Protein AF-A0AAJ7J2V9-F1 (afdb_monomer_lite)

Foldseek 3Di:
DDDDDPFDDDDDPPDDFDWDAQADDPDDPDDDADPDDDDDDDPPCLVPAFKDWDFDFDDDPVVSVVRNPDSTDGPPDPPDDDTRRDHTRDMDGPPPD

Radius of gyration: 14.44 Å; chains: 1; bounding box: 36×29×37 Å

Sequence (97 aa):
MGLWITLQVRLTKGQDTFWCHVLKMPNIDHKHHVVKYEPVIQPGSQDYLHHMTLFECRGDQAQLESAAKTSGRVCYQPNQPSLPCNTIAAIWGLGSE

pLDDT: mean 85.36, std 10.54, range [38.97, 94.81]

InterPro domains:
  IPR000323 Copper type II, ascorbate-dependent monooxygenase, N-terminal [PF01082] (8-97)
  IPR000945 Dopamine beta-hydroxylase-like [PTHR10157] (15-97)
  IPR008977 PHM/PNGase F domain superfamily [SSF49742] (11-96)
  IPR020611 Copper type II, ascorbate-dependent monooxygenase, histidine-cluster-1 conserved site [PS00084] (50-57)
  IPR028460 Tyramine beta-hydroxylase/Dopamine beta-hydroxylase [PR00767] (18-38)
  IPR028460 Tyramine beta-hydroxylase/Dopamine beta-hydroxylase [PR00767] (40-58)
  IPR028460 Tyramine beta-hydroxylase/Dopamine beta-hydroxylase [PR00767] (88-97)
  IPR036939 Copper type II, ascorbate-dependent monooxygenase, N-terminal domain superfamily [G3DSA:2.60.120.310] (4-97)

Organism: NCBI:txid156304

Structure (mmCIF, N/CA/C/O backbone):
data_AF-A0AAJ7J2V9-F1
#
_entry.id   AF-A0AAJ7J2V9-F1
#
loop_
_atom_site.group_PDB
_atom_site.id
_atom_site.type_symbol
_atom_site.label_atom_id
_atom_site.label_alt_id
_atom_site.label_comp_id
_atom_site.label_asym_id
_atom_site.label_entity_id
_atom_site.label_seq_id
_atom_site.pdbx_PDB_ins_code
_atom_site.Cartn_x
_atom_site.Cartn_y
_atom_site.Cartn_z
_atom_site.occupancy
_atom_site.B_iso_or_equiv
_atom_site.auth_seq_id
_atom_site.auth_comp_id
_atom_site.auth_asym_id
_atom_site.auth_atom_id
_atom_site.pdbx_PDB_model_num
ATOM 1 N N . MET A 1 1 ? -4.340 -17.680 -7.493 1.00 38.97 1 MET A N 1
ATOM 2 C CA . MET A 1 1 ? -3.153 -17.649 -6.613 1.00 38.97 1 MET A CA 1
ATOM 3 C C . MET A 1 1 ? -3.248 -16.358 -5.808 1.00 38.97 1 MET A C 1
ATOM 5 O O . MET A 1 1 ? -2.973 -15.302 -6.352 1.00 38.97 1 MET A O 1
ATOM 9 N N . GLY A 1 2 ? -3.826 -16.413 -4.605 1.00 48.09 2 GLY A N 1
ATOM 10 C CA . GLY A 1 2 ? -4.054 -15.226 -3.769 1.00 48.09 2 GLY A CA 1
ATOM 11 C C . GLY A 1 2 ? -2.834 -14.927 -2.900 1.00 48.09 2 GLY A C 1
ATOM 12 O O . GLY A 1 2 ? -2.221 -15.855 -2.374 1.00 48.09 2 GLY A O 1
ATOM 13 N N . LEU A 1 3 ? -2.474 -13.652 -2.767 1.00 56.59 3 LEU A N 1
ATOM 14 C CA . LEU A 1 3 ? -1.482 -13.177 -1.802 1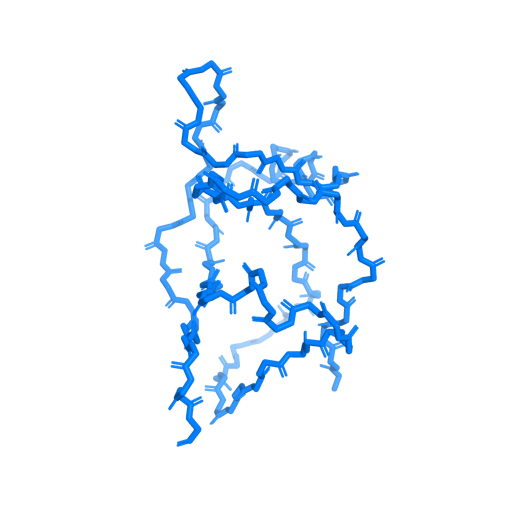.00 56.59 3 LEU A CA 1
ATOM 15 C C . LEU A 1 3 ? -2.170 -13.046 -0.437 1.00 56.59 3 LEU A C 1
ATOM 17 O O . LEU A 1 3 ? -2.819 -12.043 -0.159 1.00 56.59 3 LEU A O 1
ATOM 21 N N . TRP A 1 4 ? -2.067 -14.079 0.398 1.00 53.44 4 TRP A N 1
ATOM 22 C CA . TRP A 1 4 ? -2.611 -14.061 1.757 1.00 53.44 4 TRP A CA 1
ATOM 23 C C . TRP A 1 4 ? -1.554 -13.531 2.727 1.00 53.44 4 TRP A C 1
ATOM 25 O O . TRP A 1 4 ? -0.509 -14.153 2.912 1.00 53.44 4 TRP A O 1
ATOM 35 N N . ILE A 1 5 ? -1.820 -12.386 3.355 1.00 60.81 5 ILE A N 1
ATOM 36 C CA . ILE A 1 5 ? -0.976 -11.840 4.422 1.00 60.81 5 ILE A CA 1
ATOM 37 C C . ILE A 1 5 ? -1.516 -12.380 5.753 1.00 60.81 5 ILE A C 1
ATOM 39 O O . ILE A 1 5 ? -2.594 -11.988 6.187 1.00 60.81 5 ILE A O 1
ATOM 43 N N . THR A 1 6 ? -0.787 -13.278 6.420 1.00 62.38 6 THR A N 1
ATOM 44 C CA . THR A 1 6 ? -1.182 -13.852 7.730 1.00 62.38 6 THR A CA 1
ATOM 45 C C . THR A 1 6 ? -0.651 -13.051 8.922 1.00 62.38 6 THR A C 1
ATOM 47 O O . THR A 1 6 ? -0.488 -13.578 10.021 1.00 62.38 6 THR A O 1
ATOM 50 N N . LEU A 1 7 ? -0.318 -11.781 8.710 1.00 69.62 7 LEU A N 1
ATOM 51 C CA . LEU A 1 7 ? 0.295 -10.942 9.725 1.00 69.62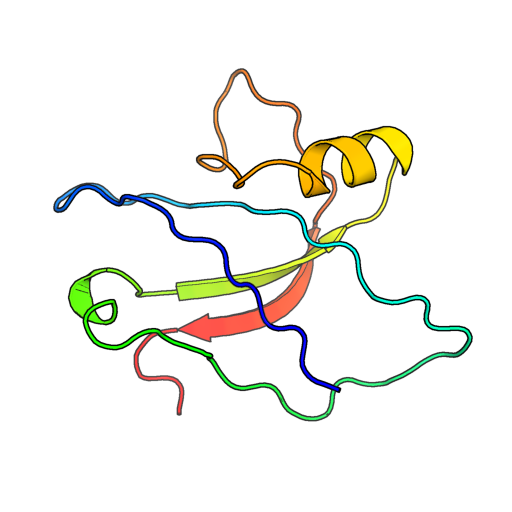 7 LEU A CA 1
ATOM 52 C C . LEU A 1 7 ? -0.764 -10.372 10.677 1.00 69.62 7 LEU A C 1
ATOM 54 O O . LEU A 1 7 ? -1.729 -9.748 10.241 1.00 69.62 7 LEU A O 1
ATOM 58 N N . GLN A 1 8 ? -0.542 -10.531 11.981 1.00 76.38 8 GLN A N 1
ATOM 59 C CA . GLN A 1 8 ? -1.350 -9.893 13.017 1.00 76.38 8 GLN A CA 1
ATOM 60 C C . GLN A 1 8 ? -0.639 -8.655 13.561 1.00 76.38 8 GLN A C 1
ATOM 62 O O . GLN A 1 8 ? 0.544 -8.700 13.899 1.00 76.38 8 GLN A O 1
ATOM 67 N N . VAL A 1 9 ? -1.378 -7.555 13.673 1.00 80.94 9 VAL A N 1
ATOM 68 C CA . VAL A 1 9 ? -0.886 -6.277 14.197 1.00 80.94 9 VAL A CA 1
ATOM 69 C C . VAL A 1 9 ? -1.805 -5.840 15.330 1.00 80.94 9 VAL A C 1
ATOM 71 O O . VAL A 1 9 ? -3.019 -6.017 15.258 1.00 80.94 9 VAL A O 1
ATOM 74 N N . ARG A 1 10 ? -1.230 -5.281 16.399 1.00 80.06 10 ARG A N 1
ATOM 75 C CA . ARG A 1 10 ? -2.002 -4.692 17.497 1.00 80.06 10 ARG A CA 1
ATOM 76 C C . ARG A 1 10 ? -2.192 -3.207 17.228 1.00 80.06 10 ARG A C 1
ATOM 78 O O . ARG A 1 10 ? -1.214 -2.466 17.208 1.00 80.06 10 ARG A O 1
ATOM 85 N N . LEU A 1 11 ? -3.440 -2.796 17.042 1.00 76.50 11 LEU A N 1
ATOM 86 C CA . LEU A 1 11 ? -3.815 -1.397 16.858 1.00 76.50 11 LEU A CA 1
ATOM 87 C C . LEU A 1 11 ? -4.423 -0.841 18.148 1.00 76.50 11 LEU A C 1
ATOM 89 O O . LEU A 1 11 ? -5.162 -1.529 18.854 1.00 76.50 11 LEU A O 1
ATOM 93 N N . THR A 1 12 ? -4.107 0.411 18.461 1.00 73.69 12 THR A N 1
ATOM 94 C CA . THR A 1 12 ? -4.691 1.144 19.589 1.00 73.69 12 THR A CA 1
ATOM 95 C C . THR A 1 12 ? -5.892 1.953 19.119 1.00 73.69 12 THR A C 1
ATOM 97 O O . THR A 1 12 ? -5.811 2.669 18.124 1.00 73.69 12 THR A O 1
ATOM 100 N N . LYS A 1 13 ? -7.009 1.873 19.846 1.00 68.12 13 LYS A N 1
ATOM 101 C CA . LYS A 1 13 ? -8.217 2.650 19.541 1.00 68.12 13 LYS A CA 1
ATOM 102 C C . LYS A 1 13 ? -7.997 4.135 19.871 1.00 68.12 13 LYS A C 1
ATOM 104 O O . LYS A 1 13 ? -7.497 4.442 20.949 1.00 68.12 13 LYS A O 1
ATOM 109 N N . GLY A 1 14 ? -8.409 5.037 18.975 1.00 68.56 14 GLY A N 1
ATOM 110 C CA . GLY A 1 14 ? -8.429 6.490 19.215 1.00 68.56 14 GLY A CA 1
ATOM 111 C C . GLY A 1 14 ? -7.256 7.295 18.641 1.00 68.56 14 GLY A C 1
ATOM 112 O O . GLY A 1 14 ? -7.201 8.498 18.875 1.00 68.56 14 GLY A O 1
ATOM 113 N N . GLN A 1 15 ? -6.342 6.671 17.893 1.00 73.50 15 GLN A N 1
ATOM 114 C CA . GLN A 1 15 ? -5.330 7.383 17.107 1.00 73.50 15 GLN A CA 1
ATOM 115 C C . GLN A 1 15 ? -5.287 6.862 15.674 1.00 73.50 15 GLN A C 1
ATOM 117 O O . GLN A 1 15 ? -5.234 5.649 15.454 1.00 73.50 15 GLN A O 1
ATOM 122 N N . ASP A 1 16 ? -5.247 7.786 14.715 1.00 83.19 16 ASP A N 1
ATOM 123 C CA . ASP A 1 16 ? -5.063 7.455 13.306 1.00 83.19 16 ASP A CA 1
ATOM 124 C C . ASP A 1 16 ? -3.675 6.845 13.109 1.00 83.19 16 ASP A C 1
ATOM 126 O O . ASP A 1 16 ? -2.6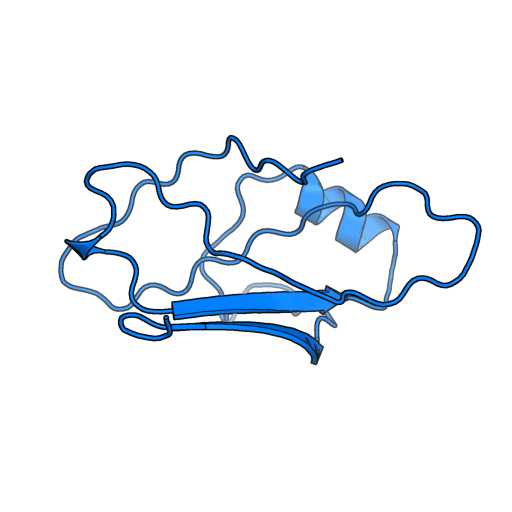45 7.508 13.238 1.00 83.19 16 ASP A O 1
ATOM 130 N N . THR A 1 17 ? -3.648 5.544 12.828 1.00 87.94 17 THR A N 1
ATOM 131 C CA . THR A 1 17 ? -2.412 4.786 12.639 1.00 87.94 17 THR A CA 1
ATOM 132 C C . THR A 1 17 ? -2.332 4.297 11.205 1.00 87.94 17 THR A C 1
ATOM 134 O O . THR A 1 17 ? -3.121 3.459 10.777 1.00 87.94 17 THR A O 1
ATOM 137 N N . PHE A 1 18 ? -1.327 4.770 10.473 1.00 89.31 18 PHE A N 1
ATOM 138 C CA . PHE A 1 18 ? -0.978 4.219 9.170 1.00 89.31 18 PHE A CA 1
ATOM 139 C C . PHE A 1 18 ? 0.040 3.102 9.378 1.00 89.31 18 PHE A C 1
ATOM 141 O O . PHE A 1 18 ? 1.154 3.361 9.836 1.00 89.31 18 PHE A O 1
ATOM 148 N N . TRP A 1 19 ? -0.334 1.861 9.069 1.00 90.88 19 TRP A N 1
ATOM 149 C CA . TRP A 1 19 ? 0.565 0.711 9.156 1.00 90.88 19 TRP A CA 1
ATOM 150 C C . TRP A 1 19 ? 1.063 0.300 7.771 1.00 90.88 19 TRP A C 1
ATOM 152 O O . TRP A 1 19 ? 0.272 0.007 6.879 1.00 90.88 19 TRP A O 1
ATOM 162 N N . CYS A 1 20 ? 2.382 0.251 7.603 1.00 91.38 20 CYS A N 1
ATOM 163 C CA . CYS A 1 20 ? 3.049 -0.098 6.356 1.00 91.38 20 CYS A CA 1
ATOM 164 C C . CYS A 1 20 ? 3.767 -1.432 6.514 1.00 91.38 20 CYS A C 1
ATOM 166 O O . CYS A 1 20 ? 4.635 -1.581 7.376 1.00 91.38 20 CYS A O 1
ATOM 168 N N . HIS A 1 21 ? 3.469 -2.377 5.631 1.00 91.69 21 HIS A N 1
ATOM 169 C CA . HIS A 1 21 ? 4.165 -3.653 5.538 1.00 91.69 21 HIS A CA 1
ATOM 170 C C . HIS A 1 21 ? 4.581 -3.894 4.087 1.00 91.69 21 HIS A C 1
ATOM 172 O O . HIS A 1 21 ? 3.793 -3.691 3.165 1.00 91.69 21 HIS A O 1
ATOM 178 N N . VAL A 1 22 ? 5.835 -4.298 3.893 1.00 92.25 22 VAL A N 1
ATOM 179 C CA . VAL A 1 22 ? 6.353 -4.661 2.573 1.00 92.25 22 VAL A CA 1
ATOM 180 C C . VAL A 1 22 ? 6.113 -6.144 2.374 1.00 92.25 22 VAL A C 1
ATOM 182 O O . VAL A 1 22 ? 6.443 -6.943 3.240 1.00 92.25 22 VAL A O 1
ATOM 185 N N . LEU A 1 23 ? 5.592 -6.509 1.213 1.00 91.56 23 LEU A N 1
ATOM 186 C CA . LEU A 1 23 ? 5.417 -7.896 0.811 1.00 91.56 23 LEU A CA 1
ATOM 187 C C . LEU A 1 23 ? 6.204 -8.158 -0.468 1.00 91.56 23 LEU A C 1
ATOM 189 O O . LEU A 1 23 ? 6.241 -7.326 -1.375 1.00 91.56 23 LEU A O 1
ATOM 193 N N . LYS A 1 24 ? 6.852 -9.323 -0.535 1.00 88.88 24 LYS A N 1
ATOM 194 C CA . LYS A 1 24 ? 7.536 -9.761 -1.749 1.00 88.88 24 LYS A CA 1
ATOM 195 C C . LYS A 1 24 ? 6.497 -10.333 -2.705 1.00 88.88 24 LYS A C 1
ATOM 197 O O . LYS A 1 24 ? 5.821 -11.307 -2.380 1.00 88.88 24 LYS A O 1
ATOM 202 N N . MET A 1 25 ? 6.387 -9.727 -3.882 1.00 86.38 25 MET A N 1
ATOM 203 C CA . MET A 1 25 ? 5.600 -10.301 -4.967 1.00 86.38 25 MET A CA 1
ATOM 204 C C . MET A 1 25 ? 6.196 -11.654 -5.384 1.00 86.38 25 MET A C 1
ATOM 206 O O . MET A 1 25 ? 7.423 -11.804 -5.367 1.00 86.38 25 MET A O 1
ATOM 210 N N . PRO A 1 26 ? 5.361 -12.644 -5.751 1.00 87.00 26 PRO A N 1
ATOM 211 C CA . PRO A 1 26 ? 5.858 -13.883 -6.332 1.00 87.00 26 PRO A CA 1
ATOM 212 C C . PRO A 1 26 ? 6.675 -13.578 -7.590 1.00 87.00 26 PRO A C 1
ATOM 214 O O . PRO A 1 26 ? 6.463 -12.556 -8.246 1.00 87.00 26 PRO A O 1
ATOM 217 N N . ASN A 1 27 ? 7.599 -14.475 -7.936 1.00 87.00 27 ASN A N 1
ATOM 218 C CA . ASN A 1 27 ? 8.344 -14.340 -9.181 1.00 87.00 27 ASN A CA 1
ATOM 219 C C . ASN A 1 27 ? 7.365 -14.436 -10.354 1.00 87.00 27 ASN A C 1
ATOM 221 O O . ASN A 1 27 ? 6.712 -15.459 -10.549 1.00 87.00 27 ASN A O 1
ATOM 225 N N . ILE A 1 28 ? 7.276 -13.342 -11.098 1.00 86.44 28 ILE A N 1
ATOM 226 C CA . ILE A 1 28 ? 6.456 -13.182 -12.287 1.00 86.44 28 ILE A CA 1
ATOM 227 C C . ILE A 1 28 ? 7.432 -13.010 -13.452 1.00 86.44 28 ILE A C 1
ATOM 229 O O . ILE A 1 28 ? 8.221 -12.067 -13.469 1.00 86.44 28 ILE A O 1
ATOM 233 N N . ASP A 1 29 ? 7.407 -13.937 -14.401 1.00 92.88 29 ASP A N 1
ATOM 234 C CA . ASP A 1 29 ? 8.327 -14.006 -15.542 1.00 92.88 29 ASP A CA 1
ATOM 235 C C . ASP A 1 29 ? 7.799 -13.290 -16.799 1.00 92.88 29 ASP A C 1
ATOM 237 O O . ASP A 1 29 ? 8.528 -13.126 -17.776 1.00 92.88 29 ASP A O 1
ATOM 241 N N . HIS A 1 30 ? 6.555 -12.806 -16.770 1.00 93.19 30 HIS A N 1
ATOM 242 C CA . HIS A 1 30 ? 5.941 -12.041 -17.853 1.00 93.19 30 HIS A CA 1
ATOM 243 C C . HIS A 1 30 ? 4.947 -10.993 -17.337 1.00 93.19 30 HIS A C 1
ATOM 245 O O . HIS A 1 30 ? 4.512 -11.008 -16.192 1.00 93.19 30 HIS A O 1
ATOM 251 N N . LYS A 1 31 ? 4.573 -10.027 -18.178 1.00 92.25 31 LYS A N 1
ATOM 252 C CA . LYS A 1 31 ? 3.668 -8.943 -17.770 1.00 92.25 31 LYS A CA 1
ATOM 253 C C . LYS A 1 31 ? 2.237 -9.459 -17.560 1.00 92.25 31 LYS A C 1
ATOM 255 O O . LYS A 1 31 ? 1.653 -10.033 -18.475 1.00 92.25 31 LYS A O 1
ATOM 260 N N . HIS A 1 32 ? 1.640 -9.135 -16.412 1.00 91.31 32 HIS A N 1
ATOM 261 C CA . HIS A 1 32 ? 0.217 -9.355 -16.133 1.00 91.31 32 HIS A CA 1
ATOM 262 C C . HIS A 1 32 ? -0.525 -8.037 -15.897 1.00 91.31 32 HIS A C 1
ATOM 264 O O . HIS A 1 32 ? 0.071 -7.036 -15.501 1.00 91.31 32 HIS A O 1
ATOM 270 N N . HIS A 1 33 ? -1.843 -8.064 -16.096 1.00 93.12 33 HIS A N 1
ATOM 271 C CA . HIS A 1 33 ? -2.750 -6.997 -15.680 1.00 93.12 33 HIS A CA 1
ATOM 272 C C . HIS A 1 33 ? -3.612 -7.491 -14.517 1.00 93.12 33 HIS A C 1
ATOM 274 O O . HIS A 1 33 ? -4.220 -8.559 -14.599 1.00 93.12 33 HIS A O 1
ATOM 280 N N . VAL A 1 34 ? -3.678 -6.708 -13.442 1.00 91.06 34 VAL A N 1
ATOM 281 C CA . VAL A 1 34 ? -4.642 -6.930 -12.361 1.00 91.06 34 VAL A CA 1
ATOM 282 C C . VAL A 1 34 ? -6.010 -6.480 -12.870 1.00 91.06 34 VAL A C 1
ATOM 284 O O . VAL A 1 34 ? -6.204 -5.304 -13.151 1.00 91.06 34 VAL A O 1
ATOM 287 N N . VAL A 1 35 ? -6.941 -7.420 -13.028 1.00 94.38 35 VAL A N 1
ATOM 288 C CA . VAL A 1 35 ? -8.293 -7.148 -13.562 1.00 94.38 35 VAL A CA 1
ATOM 289 C C . VAL A 1 35 ? -9.366 -7.051 -12.477 1.00 94.38 35 VAL A C 1
ATOM 291 O O . VAL A 1 35 ? -10.451 -6.541 -12.728 1.00 94.38 35 VAL A O 1
ATOM 294 N N . LYS A 1 36 ? -9.072 -7.555 -11.276 1.00 92.06 36 LYS A N 1
ATOM 295 C CA . LYS A 1 36 ? -9.947 -7.511 -10.104 1.00 92.06 36 LYS A CA 1
ATOM 296 C C . LYS A 1 36 ? -9.095 -7.5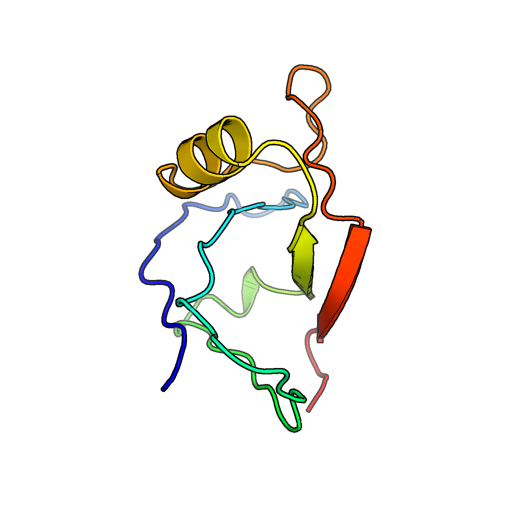48 -8.838 1.00 92.06 36 LYS A C 1
ATOM 298 O O . LYS A 1 36 ? -8.076 -8.236 -8.801 1.00 92.06 36 LYS A O 1
ATOM 303 N N . TYR A 1 37 ? -9.550 -6.853 -7.806 1.00 91.88 37 TYR A N 1
ATOM 304 C CA . TYR A 1 37 ? -9.068 -6.976 -6.437 1.00 91.88 37 TYR A CA 1
ATOM 305 C C . TYR A 1 37 ? -10.265 -6.922 -5.484 1.00 91.88 37 TYR A C 1
ATOM 307 O O . TYR A 1 37 ? -11.319 -6.398 -5.838 1.00 91.88 37 TYR A O 1
ATOM 315 N N . GLU A 1 38 ? -10.107 -7.481 -4.291 1.00 90.88 38 GLU A N 1
ATOM 316 C CA . GLU A 1 38 ? -11.095 -7.408 -3.217 1.00 90.88 38 GLU A CA 1
ATOM 317 C C . GLU A 1 38 ? -10.364 -7.314 -1.871 1.00 90.88 38 GLU A C 1
ATOM 319 O O . GLU A 1 38 ? -9.250 -7.838 -1.742 1.00 90.88 38 GLU A O 1
ATOM 324 N N . PRO A 1 39 ? -10.932 -6.613 -0.880 1.00 88.88 39 PRO A N 1
ATOM 325 C CA . PRO A 1 39 ? -10.344 -6.550 0.447 1.00 88.88 39 PRO A CA 1
ATOM 326 C C . PRO A 1 39 ? -10.484 -7.904 1.158 1.00 88.88 39 PRO A C 1
ATOM 328 O O . PRO A 1 39 ? -11.543 -8.526 1.143 1.00 88.88 39 PRO A O 1
ATOM 331 N N . VAL A 1 40 ? -9.431 -8.341 1.849 1.00 89.62 40 VAL A N 1
ATOM 332 C CA . VAL A 1 40 ? -9.489 -9.506 2.746 1.00 89.62 40 VAL A CA 1
ATOM 333 C C . VAL A 1 40 ? -9.380 -9.002 4.180 1.00 89.62 40 VAL A C 1
ATOM 335 O O . VAL A 1 40 ? -8.299 -8.632 4.632 1.00 89.62 40 VAL A O 1
ATOM 338 N N . ILE A 1 41 ? -10.509 -8.960 4.888 1.00 87.38 41 ILE A N 1
ATOM 339 C CA . ILE A 1 41 ? -10.619 -8.353 6.221 1.00 87.38 41 ILE A CA 1
ATOM 340 C C . ILE A 1 41 ? -10.961 -9.439 7.242 1.00 87.38 41 ILE A C 1
ATOM 342 O O . ILE A 1 41 ? -11.913 -10.196 7.060 1.00 87.38 41 ILE A O 1
ATOM 346 N N . GLN A 1 42 ? -10.191 -9.517 8.331 1.00 87.44 42 GLN A N 1
ATOM 347 C CA . GLN A 1 42 ? -10.506 -10.428 9.434 1.00 87.44 42 GLN A CA 1
ATOM 348 C C . GLN A 1 42 ? -11.764 -9.955 10.185 1.00 87.44 42 GLN A C 1
ATOM 350 O O . GLN A 1 42 ? -11.884 -8.757 10.467 1.00 87.44 42 GLN A O 1
ATOM 355 N N . PRO A 1 43 ? -12.679 -10.869 10.564 1.00 86.75 43 PRO A N 1
ATOM 356 C CA . PRO A 1 43 ? -13.836 -10.520 11.385 1.00 86.75 43 PRO A CA 1
ATOM 357 C C . PRO A 1 43 ? -13.428 -9.746 12.647 1.00 86.75 43 PRO A C 1
ATOM 359 O O . PRO A 1 43 ? -12.468 -10.116 13.322 1.00 8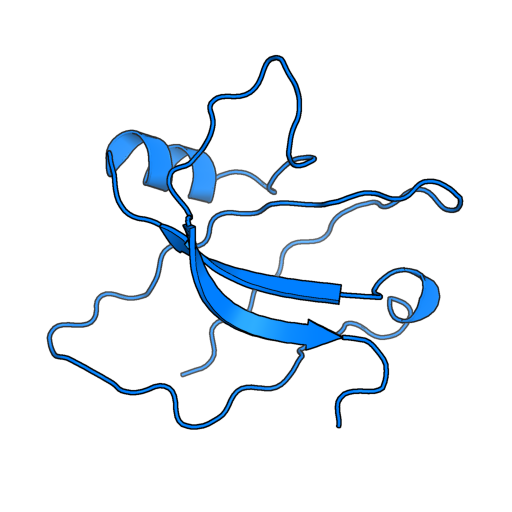6.75 43 PRO A O 1
ATOM 362 N N . GLY A 1 44 ? -14.139 -8.658 12.956 1.00 85.69 44 GLY A N 1
ATOM 363 C CA . GLY A 1 44 ? -13.849 -7.796 14.109 1.00 85.69 44 GLY A CA 1
ATOM 364 C C . GLY A 1 44 ? -12.788 -6.718 13.861 1.00 85.69 44 GLY A C 1
ATOM 365 O O . GLY A 1 44 ? -12.555 -5.889 14.735 1.00 85.69 44 GLY A O 1
ATOM 366 N N . SER A 1 45 ? -12.167 -6.678 12.675 1.00 87.00 45 SER A N 1
ATOM 367 C CA . SER A 1 45 ? -11.240 -5.600 12.285 1.00 87.00 45 SER A CA 1
ATOM 368 C C . SER A 1 45 ? -11.935 -4.407 11.614 1.00 87.00 45 SER A C 1
ATOM 370 O O . SER A 1 45 ? -11.282 -3.399 11.348 1.00 87.00 45 SER A O 1
ATOM 372 N N . GLN A 1 46 ? -13.244 -4.496 11.346 1.00 84.12 46 GLN A N 1
ATOM 373 C CA . GLN A 1 46 ? -14.001 -3.459 10.629 1.00 84.12 46 GLN A CA 1
ATOM 374 C C . GLN A 1 46 ? -13.984 -2.101 11.345 1.00 84.12 46 GLN A C 1
ATOM 376 O O . GLN A 1 46 ? -13.899 -1.072 10.686 1.00 84.12 46 GLN A O 1
ATOM 381 N N . ASP A 1 47 ? -13.971 -2.100 12.680 1.00 82.94 47 ASP A N 1
ATOM 382 C CA . ASP A 1 47 ? -13.940 -0.876 13.493 1.00 82.94 47 ASP A CA 1
ATOM 383 C C . ASP A 1 47 ? -12.589 -0.136 13.449 1.00 82.94 47 ASP A C 1
ATOM 385 O O . ASP A 1 47 ? -12.485 0.986 13.942 1.0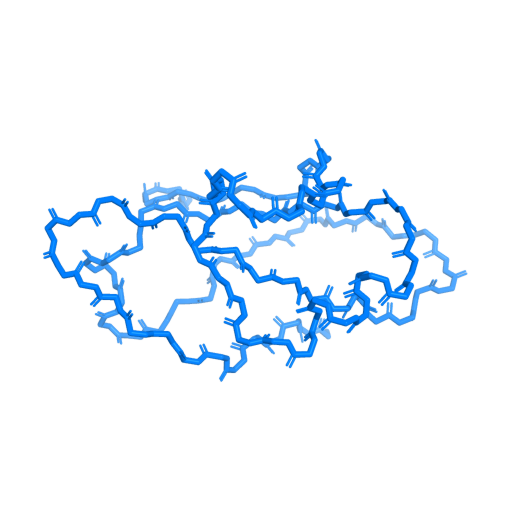0 82.94 47 ASP A O 1
ATOM 389 N N . TYR A 1 48 ? -11.542 -0.771 12.914 1.00 85.69 48 TYR A N 1
ATOM 390 C CA . TYR A 1 48 ? -10.184 -0.219 12.857 1.00 85.69 48 TYR A CA 1
ATOM 391 C C . TYR A 1 48 ? -9.740 0.110 11.429 1.00 85.69 48 TYR A C 1
ATOM 393 O O . TYR A 1 48 ? -8.841 0.929 11.234 1.00 85.69 48 TYR A O 1
ATOM 401 N N . LEU A 1 49 ? -10.321 -0.554 10.427 1.00 87.75 49 LEU A N 1
ATOM 402 C CA . LEU A 1 49 ? -9.847 -0.505 9.052 1.00 87.75 49 LEU A CA 1
ATOM 403 C C . LEU A 1 49 ? -10.740 0.389 8.185 1.00 87.75 49 LEU A C 1
ATOM 405 O O . LEU A 1 49 ? -11.805 -0.023 7.735 1.00 87.75 49 LEU A O 1
ATOM 409 N N . HIS A 1 50 ? -10.255 1.597 7.896 1.00 90.06 50 HIS A N 1
ATOM 410 C CA . HIS A 1 50 ? -10.954 2.560 7.038 1.00 90.06 50 HIS A CA 1
ATOM 411 C C . HIS A 1 50 ? -10.427 2.584 5.598 1.00 90.06 50 HIS A C 1
ATOM 413 O O . HIS A 1 50 ? -11.203 2.788 4.669 1.00 90.06 50 HIS A O 1
ATOM 419 N N . HIS A 1 51 ? -9.118 2.375 5.409 1.00 91.88 51 HIS A N 1
ATOM 420 C CA . HIS A 1 51 ? -8.450 2.458 4.110 1.00 91.88 51 HIS A CA 1
ATOM 421 C C . HIS A 1 51 ? -7.358 1.393 3.980 1.00 91.88 51 HIS A C 1
ATOM 423 O O . HIS A 1 51 ? -6.658 1.085 4.945 1.00 91.88 51 HIS A O 1
ATOM 429 N N . MET A 1 52 ? -7.173 0.881 2.765 1.00 92.94 52 MET A N 1
ATOM 430 C CA . MET A 1 52 ? -6.035 0.058 2.367 1.00 92.94 52 MET A CA 1
ATOM 431 C C . MET A 1 52 ? -5.516 0.533 1.014 1.00 92.94 52 MET A C 1
ATOM 433 O O . MET A 1 52 ? -6.284 0.658 0.063 1.00 92.94 52 MET A O 1
ATOM 437 N N . THR A 1 53 ? -4.205 0.725 0.907 1.00 94.19 53 THR A N 1
ATOM 438 C CA . THR A 1 53 ? -3.558 1.061 -0.364 1.00 94.19 53 THR A CA 1
ATOM 439 C C . THR A 1 53 ? -2.398 0.115 -0.606 1.00 94.19 53 THR A C 1
ATOM 441 O O . THR A 1 53 ? -1.514 -0.025 0.239 1.00 94.19 53 THR A O 1
ATOM 444 N N . LEU A 1 54 ? -2.394 -0.519 -1.775 1.00 94.25 54 LEU A N 1
ATOM 445 C CA . LEU A 1 54 ? -1.283 -1.326 -2.249 1.00 94.25 54 LEU A CA 1
ATOM 446 C C . LEU A 1 54 ? -0.415 -0.477 -3.177 1.00 94.25 54 LEU A C 1
ATOM 448 O O . LEU A 1 54 ? -0.896 0.024 -4.196 1.00 94.25 54 LEU A O 1
ATOM 452 N N . PHE A 1 55 ? 0.866 -0.357 -2.840 1.00 94.44 55 PHE A N 1
ATOM 453 C CA . PHE A 1 55 ? 1.858 0.342 -3.650 1.00 94.44 55 PHE A CA 1
ATOM 454 C C . PHE A 1 55 ? 2.852 -0.638 -4.279 1.00 94.44 55 PHE A C 1
ATOM 456 O O . PHE A 1 55 ? 3.261 -1.614 -3.653 1.00 94.44 55 PHE A O 1
ATOM 463 N N . GLU A 1 56 ? 3.293 -0.337 -5.496 1.00 92.94 56 GLU A N 1
ATOM 464 C CA . GLU A 1 56 ? 4.475 -0.933 -6.109 1.00 92.94 56 GLU A CA 1
ATOM 465 C C . GLU A 1 56 ? 5.720 -0.147 -5.671 1.00 92.94 56 GLU A C 1
ATOM 467 O O . GLU A 1 56 ? 5.791 1.084 -5.791 1.00 92.94 56 GLU A O 1
ATOM 472 N N . CYS A 1 57 ? 6.707 -0.882 -5.163 1.00 92.31 57 CYS A N 1
ATOM 473 C CA . CYS A 1 57 ? 8.001 -0.364 -4.743 1.00 92.31 57 CYS A CA 1
ATOM 474 C C . CYS A 1 57 ? 9.054 -0.592 -5.828 1.00 92.31 57 CYS A C 1
ATOM 476 O O . CYS A 1 57 ? 9.117 -1.672 -6.412 1.00 92.31 57 CYS A O 1
ATOM 478 N N . ARG A 1 58 ? 9.924 0.397 -6.057 1.00 87.81 58 ARG A N 1
ATOM 479 C CA . ARG A 1 58 ? 11.077 0.281 -6.968 1.00 87.81 58 ARG A CA 1
ATOM 480 C C . ARG A 1 58 ? 12.330 0.810 -6.296 1.00 87.81 58 ARG A C 1
ATOM 482 O O . ARG A 1 58 ? 12.353 1.977 -5.934 1.00 87.81 58 ARG A O 1
ATOM 489 N N . GLY A 1 59 ? 13.381 0.010 -6.155 1.00 85.25 59 GLY A N 1
ATOM 490 C CA . GLY A 1 59 ? 14.608 0.478 -5.510 1.00 85.25 59 GLY A CA 1
ATOM 491 C C . GLY A 1 59 ? 15.569 -0.645 -5.150 1.00 85.25 59 GLY A C 1
ATOM 492 O O . GLY A 1 59 ? 15.581 -1.682 -5.808 1.00 85.25 59 GLY A O 1
ATOM 493 N N . ASP A 1 60 ? 16.368 -0.422 -4.104 1.00 90.12 60 ASP A N 1
ATOM 494 C CA . ASP A 1 60 ? 17.327 -1.408 -3.607 1.00 90.12 60 ASP A CA 1
ATOM 495 C C . ASP A 1 60 ? 16.622 -2.679 -3.111 1.00 90.12 60 ASP A C 1
ATOM 497 O O . ASP A 1 60 ? 15.859 -2.670 -2.139 1.00 90.12 60 ASP A O 1
ATOM 501 N N . GLN A 1 61 ? 16.916 -3.791 -3.783 1.00 89.12 61 GLN A N 1
ATOM 502 C CA . GLN A 1 61 ? 16.326 -5.089 -3.491 1.00 89.12 61 GLN A CA 1
ATOM 503 C C . GLN A 1 61 ? 16.695 -5.571 -2.084 1.00 89.12 61 GLN A C 1
ATOM 505 O O . GLN A 1 61 ? 15.846 -6.146 -1.405 1.00 89.12 61 GLN A O 1
ATOM 510 N N . ALA A 1 62 ? 17.916 -5.306 -1.610 1.00 90.81 62 ALA A N 1
ATOM 511 C CA . ALA A 1 62 ? 18.346 -5.748 -0.285 1.00 90.81 62 ALA A CA 1
ATOM 512 C C . ALA A 1 62 ? 17.543 -5.050 0.825 1.00 90.81 62 ALA A C 1
ATOM 514 O O . ALA A 1 62 ? 17.069 -5.699 1.764 1.00 90.81 62 ALA A O 1
ATOM 515 N N . GLN A 1 63 ? 17.321 -3.739 0.690 1.00 90.69 63 GLN A N 1
ATOM 516 C CA . GLN A 1 63 ? 16.472 -2.973 1.598 1.00 90.69 63 GLN A CA 1
ATOM 517 C C . GLN A 1 63 ? 15.016 -3.466 1.588 1.00 90.69 63 GLN A C 1
ATOM 519 O O . GLN A 1 63 ? 14.431 -3.658 2.658 1.00 90.69 63 GLN A O 1
ATOM 524 N N . LEU A 1 64 ? 14.434 -3.697 0.406 1.00 91.06 64 LEU A N 1
ATOM 525 C CA . LEU A 1 64 ? 13.052 -4.174 0.272 1.00 91.06 64 LEU A CA 1
ATOM 526 C C . LEU A 1 64 ? 12.874 -5.581 0.854 1.00 91.06 64 LEU A C 1
ATOM 528 O O . LEU A 1 64 ? 11.907 -5.834 1.570 1.00 91.06 64 LEU A O 1
ATOM 532 N N . GLU A 1 65 ? 13.827 -6.482 0.619 1.00 91.69 65 GLU A N 1
ATOM 533 C CA . GLU A 1 65 ? 13.807 -7.833 1.185 1.00 91.69 65 GLU A CA 1
ATOM 534 C C . GLU A 1 65 ? 13.988 -7.837 2.701 1.00 91.69 65 GLU A C 1
ATOM 536 O O . GLU A 1 65 ? 13.363 -8.643 3.390 1.00 91.69 65 GLU A O 1
ATOM 541 N N . SER A 1 66 ? 14.809 -6.933 3.236 1.00 91.25 66 SER A N 1
ATOM 542 C CA . SER A 1 66 ? 14.934 -6.738 4.681 1.00 91.25 66 SER A CA 1
ATOM 543 C C . SER A 1 66 ? 13.617 -6.243 5.286 1.00 91.25 66 SER A C 1
ATOM 545 O O . SER A 1 66 ? 13.119 -6.823 6.251 1.00 91.25 66 SER A O 1
ATOM 547 N N . ALA A 1 67 ? 12.989 -5.234 4.673 1.00 90.25 67 ALA A N 1
ATOM 548 C CA . ALA A 1 67 ? 11.706 -4.704 5.123 1.00 90.25 67 ALA A CA 1
ATOM 549 C C . ALA A 1 67 ? 10.582 -5.753 5.057 1.00 90.25 67 ALA A C 1
ATOM 551 O O . ALA A 1 67 ? 9.762 -5.825 5.976 1.00 90.25 67 ALA A O 1
ATOM 552 N N . ALA A 1 68 ? 10.579 -6.604 4.025 1.00 91.12 68 ALA A N 1
ATOM 553 C CA . ALA A 1 68 ? 9.583 -7.659 3.844 1.00 91.12 68 ALA A CA 1
ATOM 554 C C . ALA A 1 68 ? 9.637 -8.767 4.909 1.00 91.12 68 ALA A C 1
ATOM 556 O O . ALA A 1 68 ? 8.653 -9.470 5.120 1.00 91.12 68 ALA A O 1
ATOM 557 N N . LYS A 1 69 ? 10.766 -8.919 5.612 1.00 90.56 69 LYS A N 1
ATOM 558 C CA . LYS A 1 69 ? 10.915 -9.874 6.726 1.00 90.56 69 LYS A CA 1
ATOM 559 C C . LYS A 1 69 ? 10.321 -9.364 8.042 1.00 90.56 69 LYS A C 1
ATOM 561 O O . LYS A 1 69 ? 10.257 -10.117 9.010 1.00 90.56 69 LYS A O 1
ATOM 566 N N . THR A 1 70 ? 9.926 -8.094 8.110 1.00 89.38 70 THR A N 1
ATOM 567 C CA . THR A 1 70 ? 9.359 -7.486 9.320 1.00 89.38 70 THR A CA 1
ATOM 568 C C . THR A 1 70 ? 7.841 -7.627 9.355 1.00 89.38 70 THR A C 1
ATOM 570 O O . THR A 1 70 ? 7.192 -7.740 8.321 1.00 89.38 70 THR A O 1
ATOM 573 N N . SER A 1 71 ? 7.243 -7.483 10.535 1.00 87.69 71 SER A N 1
ATOM 574 C CA . SER A 1 71 ? 5.791 -7.331 10.703 1.00 87.69 71 SER A CA 1
ATOM 575 C C . SER A 1 71 ? 5.245 -5.982 10.201 1.00 87.69 71 SER A C 1
ATOM 577 O O . SER A 1 71 ? 4.118 -5.616 10.508 1.00 87.69 71 SER A O 1
ATOM 579 N N . GLY A 1 72 ? 6.024 -5.204 9.452 1.00 89.00 72 GLY A N 1
ATOM 580 C CA . GLY A 1 72 ? 5.679 -3.826 9.133 1.00 89.00 72 GLY A CA 1
ATOM 581 C C . GLY A 1 72 ? 5.944 -2.870 10.294 1.00 89.00 72 GLY A C 1
ATOM 582 O O . GLY A 1 72 ? 6.581 -3.215 11.291 1.00 89.00 72 GLY A O 1
ATOM 583 N N . ARG A 1 73 ? 5.515 -1.625 10.111 1.00 88.56 73 ARG A N 1
ATOM 584 C CA . ARG A 1 73 ? 5.797 -0.499 11.005 1.00 88.56 73 ARG A CA 1
ATOM 585 C C . ARG A 1 73 ? 4.786 0.619 10.795 1.00 88.56 73 ARG A C 1
ATOM 587 O O . ARG A 1 73 ? 4.135 0.678 9.755 1.00 88.56 73 ARG A O 1
ATOM 594 N N . VAL A 1 74 ? 4.724 1.556 11.736 1.00 89.31 74 VAL A N 1
ATOM 595 C CA . VAL A 1 74 ? 4.010 2.821 11.520 1.00 89.31 74 VAL A CA 1
ATOM 596 C C . VAL A 1 74 ? 4.656 3.566 10.349 1.00 89.31 74 VAL A C 1
ATOM 598 O O . VAL A 1 74 ? 5.874 3.732 10.324 1.00 89.31 74 VAL A O 1
ATOM 601 N N . CYS A 1 75 ? 3.855 3.983 9.372 1.00 88.88 75 CYS A N 1
ATOM 602 C CA . CYS A 1 75 ? 4.305 4.748 8.214 1.00 88.88 75 CYS A CA 1
ATOM 603 C C . CYS A 1 75 ? 4.751 6.169 8.614 1.00 88.88 75 CYS A C 1
ATOM 605 O O . CYS A 1 75 ? 4.358 6.688 9.659 1.00 88.88 75 CYS A O 1
ATOM 607 N N . TYR A 1 76 ? 5.525 6.825 7.741 1.00 85.31 76 TYR A N 1
ATOM 608 C CA . TYR A 1 76 ? 5.846 8.264 7.816 1.00 85.31 76 TYR A CA 1
ATOM 609 C C . TYR A 1 76 ? 6.530 8.731 9.113 1.00 85.31 76 TYR A C 1
ATOM 611 O O . TYR A 1 76 ? 6.409 9.888 9.511 1.00 85.31 76 TYR A O 1
ATOM 619 N N . GLN A 1 77 ? 7.273 7.845 9.776 1.00 86.25 77 GLN A N 1
ATOM 620 C CA . GLN A 1 77 ? 8.046 8.209 10.960 1.00 86.25 77 GLN A CA 1
ATOM 621 C C . GLN A 1 77 ? 9.331 8.968 10.567 1.00 86.25 77 GLN A C 1
ATOM 623 O O . GLN A 1 77 ? 10.047 8.494 9.683 1.00 86.25 77 GLN A O 1
ATOM 628 N N . PRO A 1 78 ? 9.689 10.082 11.244 1.00 83.06 78 PRO A N 1
ATOM 629 C CA . PRO A 1 78 ? 10.848 10.915 10.884 1.00 83.06 78 PRO A CA 1
ATOM 630 C C . PRO A 1 78 ? 12.182 10.161 10.841 1.00 83.06 78 PRO A C 1
ATOM 632 O O . PRO A 1 78 ? 13.047 10.458 10.026 1.00 83.06 78 PRO A O 1
ATOM 635 N N . ASN A 1 79 ? 12.335 9.157 11.707 1.00 83.50 79 ASN A N 1
ATOM 636 C CA . ASN A 1 79 ? 13.571 8.389 11.868 1.00 83.50 79 ASN A CA 1
ATOM 637 C C . ASN A 1 79 ? 13.567 7.071 11.078 1.00 83.50 79 ASN A C 1
ATOM 639 O O . ASN A 1 79 ? 14.331 6.159 11.394 1.00 83.50 79 ASN A O 1
ATOM 643 N N . GLN A 1 80 ? 12.683 6.926 10.088 1.00 79.06 80 GLN A N 1
ATOM 644 C CA . GLN A 1 80 ? 12.608 5.722 9.269 1.00 79.06 80 GLN A CA 1
ATOM 645 C C . GLN A 1 80 ? 13.025 5.997 7.823 1.00 79.06 80 GLN A C 1
ATOM 647 O O . GLN A 1 80 ? 12.596 6.990 7.236 1.00 79.06 80 GLN A O 1
ATOM 652 N N . PRO A 1 81 ? 13.803 5.090 7.202 1.00 79.62 81 PRO A N 1
ATOM 653 C CA . PRO A 1 81 ? 14.105 5.187 5.783 1.00 79.62 81 PRO A CA 1
ATOM 654 C C . PRO A 1 81 ? 12.812 5.150 4.971 1.00 79.62 81 PRO A C 1
ATOM 656 O O . PRO A 1 81 ? 12.016 4.212 5.123 1.00 79.62 81 PRO A O 1
ATOM 659 N N . SER A 1 82 ? 12.627 6.147 4.107 1.00 81.50 82 SER A N 1
ATOM 660 C CA . SER A 1 82 ? 11.544 6.142 3.128 1.00 81.50 82 SER A CA 1
ATOM 661 C C . SER A 1 82 ? 11.774 5.006 2.138 1.00 81.50 82 SER A C 1
ATOM 663 O O . SER A 1 82 ? 12.873 4.852 1.605 1.00 81.50 82 SER A O 1
ATOM 665 N N . LEU A 1 83 ? 10.741 4.195 1.920 1.00 85.00 83 LEU A N 1
ATOM 666 C CA . LEU A 1 83 ? 10.760 3.198 0.863 1.00 85.00 83 LEU A CA 1
ATOM 667 C C . LEU A 1 83 ? 10.175 3.835 -0.402 1.00 85.00 83 LEU A C 1
ATOM 669 O O . LEU A 1 83 ? 9.124 4.470 -0.313 1.00 85.00 83 LEU A O 1
ATOM 673 N N . PRO A 1 84 ? 10.812 3.667 -1.570 1.00 88.19 84 PRO A N 1
ATOM 674 C CA . PRO A 1 84 ? 10.355 4.229 -2.842 1.00 88.19 84 PRO A CA 1
ATOM 675 C C . PRO A 1 84 ? 9.138 3.466 -3.406 1.00 88.19 84 PRO A C 1
ATOM 677 O O . PRO A 1 84 ? 9.199 2.835 -4.462 1.00 88.19 84 PRO A O 1
ATOM 680 N N . CYS A 1 85 ? 8.024 3.505 -2.678 1.00 91.88 85 CYS A N 1
ATOM 681 C CA . CYS A 1 85 ? 6.757 2.852 -3.000 1.00 91.88 85 CYS A CA 1
ATOM 682 C C . CYS A 1 85 ? 5.718 3.904 -3.394 1.00 91.88 85 CYS A C 1
ATOM 684 O O . CYS A 1 85 ? 4.862 4.276 -2.598 1.00 91.88 85 CYS A O 1
ATOM 686 N N . ASN A 1 86 ? 5.833 4.419 -4.619 1.00 90.06 86 ASN A N 1
ATOM 687 C CA . ASN A 1 86 ? 5.096 5.614 -5.053 1.00 90.06 86 ASN A CA 1
ATOM 688 C C . ASN A 1 86 ? 4.034 5.330 -6.126 1.00 90.06 86 ASN A C 1
ATOM 690 O O . ASN A 1 86 ? 3.275 6.225 -6.484 1.00 90.06 86 ASN A O 1
ATOM 694 N N . THR A 1 87 ? 3.987 4.112 -6.671 1.00 93.81 87 THR A N 1
ATOM 695 C CA . THR A 1 87 ? 3.007 3.747 -7.705 1.00 93.81 87 THR A CA 1
ATOM 696 C C . THR A 1 87 ? 1.856 3.003 -7.049 1.00 93.81 87 THR A C 1
ATOM 698 O O . THR A 1 87 ? 2.077 1.979 -6.415 1.00 93.81 87 THR A O 1
ATOM 701 N N . ILE A 1 88 ? 0.633 3.508 -7.176 1.00 94.75 88 ILE A N 1
ATOM 702 C CA . ILE A 1 88 ? -0.558 2.867 -6.610 1.00 94.75 88 ILE A CA 1
ATOM 703 C C . ILE A 1 88 ? -0.987 1.717 -7.526 1.00 94.75 88 ILE A C 1
ATOM 705 O O . ILE A 1 88 ? -1.275 1.938 -8.699 1.00 94.75 88 ILE A O 1
ATOM 709 N N . ALA A 1 89 ? -1.052 0.505 -6.979 1.00 93.62 89 ALA A N 1
ATOM 710 C CA . ALA A 1 89 ? -1.553 -0.678 -7.676 1.00 93.62 89 ALA A CA 1
ATOM 711 C C . ALA A 1 89 ? -3.050 -0.913 -7.414 1.00 93.62 89 ALA A C 1
ATOM 713 O O . ALA A 1 89 ? -3.776 -1.309 -8.321 1.00 93.62 89 ALA A O 1
ATOM 714 N N . ALA A 1 90 ? -3.513 -0.666 -6.183 1.00 94.56 90 ALA A N 1
ATOM 715 C CA . ALA A 1 90 ? -4.920 -0.765 -5.799 1.00 94.56 90 ALA A CA 1
ATOM 716 C C . ALA A 1 90 ? -5.215 0.108 -4.572 1.00 94.56 90 ALA A C 1
ATOM 718 O O . ALA A 1 90 ? -4.347 0.294 -3.716 1.00 94.56 90 ALA A O 1
ATOM 719 N N . ILE A 1 91 ? -6.449 0.604 -4.473 1.00 94.81 91 ILE A N 1
ATOM 720 C CA . ILE A 1 91 ? -6.971 1.313 -3.299 1.00 94.81 91 ILE A CA 1
ATOM 721 C C . ILE A 1 91 ? -8.314 0.699 -2.932 1.00 94.81 91 ILE A C 1
ATOM 723 O O . ILE A 1 91 ? -9.138 0.402 -3.799 1.00 94.81 91 ILE A O 1
ATOM 727 N N . TRP A 1 92 ? -8.536 0.559 -1.634 1.00 94.56 92 TRP A N 1
ATOM 728 C CA . TRP A 1 92 ? -9.821 0.235 -1.052 1.00 94.56 92 TRP A CA 1
ATOM 729 C C . TRP A 1 92 ? -10.111 1.176 0.122 1.00 94.56 92 TRP A C 1
ATOM 731 O O . TRP A 1 92 ? -9.210 1.529 0.886 1.00 94.56 92 TRP A O 1
ATOM 741 N N . GLY A 1 93 ? -11.373 1.564 0.274 1.00 92.75 93 GLY A N 1
ATOM 742 C CA . GLY A 1 93 ? -11.871 2.308 1.425 1.00 92.75 93 GLY A CA 1
ATOM 743 C C . GLY A 1 93 ? -13.198 1.737 1.906 1.00 92.75 93 GLY A C 1
ATOM 744 O O . GLY A 1 93 ? -13.923 1.108 1.134 1.00 92.75 93 GLY A O 1
ATOM 745 N N . LEU A 1 94 ? -13.526 1.964 3.175 1.00 89.06 94 LEU A N 1
ATOM 746 C CA . LEU A 1 94 ? -14.795 1.538 3.759 1.00 89.06 94 LEU A CA 1
ATOM 747 C C . LEU A 1 94 ? -15.981 2.044 2.915 1.00 89.06 94 LEU A C 1
ATOM 749 O O . LEU A 1 94 ? -16.057 3.228 2.593 1.00 89.06 94 LEU A O 1
ATOM 753 N N . GLY A 1 95 ? -16.896 1.140 2.554 1.00 84.88 95 GLY A N 1
ATOM 754 C CA . GLY A 1 95 ? -18.042 1.439 1.686 1.00 84.88 95 GLY A CA 1
ATOM 755 C C . GLY A 1 95 ? -17.739 1.436 0.183 1.00 84.88 95 GLY A C 1
ATOM 756 O O . GLY A 1 95 ? -18.639 1.696 -0.607 1.00 84.88 95 GLY A O 1
ATOM 757 N N . SER A 1 96 ? -16.499 1.141 -0.223 1.00 78.44 96 SER A N 1
ATOM 758 C CA . SER A 1 96 ? -16.165 0.842 -1.619 1.00 78.44 96 SER A CA 1
ATOM 759 C C . SER A 1 96 ? -16.484 -0.627 -1.903 1.00 78.44 96 SER A C 1
ATOM 761 O O . SER A 1 96 ? -15.647 -1.501 -1.658 1.00 78.44 96 SER A O 1
ATOM 763 N N . GLU A 1 97 ? -17.702 -0.880 -2.374 1.00 61.66 97 GLU A N 1
ATOM 764 C CA . GLU A 1 97 ? -18.186 -2.164 -2.902 1.00 61.66 97 GLU A CA 1
ATOM 765 C C . GLU A 1 97 ? -18.834 -1.961 -4.275 1.00 61.66 97 GLU A C 1
ATOM 767 O O . GLU A 1 97 ? -19.536 -0.937 -4.451 1.00 61.66 97 GLU A O 1
#

Secondary structure (DSSP, 8-state):
----------PPTTS---EE---PPPP--S------------TT-TTT--EEEEEE--S-HHHHHHHHTS--EETT-TTSPPP---EEEEEEETT--